Protein AF-A0A954LCL2-F1 (afdb_monomer_lite)

Foldseek 3Di:
DDDDDDPDDDPDPDPPPPDADEAECEEEEEEDEAHEYECYEYEYEYENYEYECYEYEEEYECYEYEVYEYEYEYENYEYECYEYEEEYECYEYECYEYEYYYANYEYEVYHYDDDDHYDHPHDPVVVVVCVVVVDPDDDD

Radius of gyration: 24.36 Å; chains: 1; bounding box: 53×29×107 Å

pLDDT: mean 72.04, std 11.57, range [47.25, 85.62]

Sequence (140 aa):
MKPPPQPQLLPQPSPQVLHPPQAAGAQQLGSQAEPQAAGAQQLGSQAGAQAAGAQQLGSQAGAQAAGAQQDGWQAGAQAAGAQQDGWQAGAQAAGAQQVGSQAGAQAVGAQQLASTGAQQLGSTLQPQLDLWLNRPNRPA

Structure (mmCIF, N/CA/C/O backbone):
data_AF-A0A954LCL2-F1
#
_entry.id   AF-A0A954LCL2-F1
#
loop_
_atom_site.group_PDB
_atom_site.id
_atom_site.type_symbol
_atom_site.label_atom_id
_atom_site.label_alt_id
_atom_site.label_comp_id
_atom_site.label_asym_id
_atom_site.label_entity_id
_atom_site.label_seq_id
_atom_site.pdbx_PDB_ins_code
_atom_site.Cartn_x
_atom_site.Cartn_y
_atom_site.Cartn_z
_atom_site.occupancy
_atom_site.B_iso_or_equiv
_atom_site.auth_seq_id
_atom_site.auth_comp_id
_atom_site.auth_asym_id
_atom_site.auth_atom_id
_atom_site.pdbx_PDB_model_num
ATOM 1 N N . MET A 1 1 ? -8.595 -15.296 67.140 1.00 64.88 1 MET A N 1
ATOM 2 C CA . MET A 1 1 ? -9.151 -14.483 66.036 1.00 64.88 1 MET A CA 1
ATOM 3 C C . MET A 1 1 ? -8.834 -15.184 64.729 1.00 64.88 1 MET A C 1
ATOM 5 O O . MET A 1 1 ? -7.681 -15.529 64.516 1.00 64.88 1 MET A O 1
ATOM 9 N N . LYS A 1 2 ? -9.849 -15.487 63.916 1.00 62.62 2 LYS A N 1
ATOM 10 C CA . LYS A 1 2 ? -9.675 -16.159 62.620 1.00 62.62 2 LYS A CA 1
ATOM 11 C C . LYS A 1 2 ? -9.397 -15.075 61.563 1.00 62.62 2 LYS A C 1
ATOM 13 O O . LYS A 1 2 ? -10.096 -14.061 61.604 1.00 62.62 2 LYS A O 1
ATOM 18 N N . PRO A 1 3 ? -8.388 -15.221 60.687 1.00 71.25 3 PRO A N 1
ATOM 19 C CA . PRO A 1 3 ? -8.083 -14.201 59.688 1.00 71.25 3 PRO A CA 1
ATOM 20 C C . PRO A 1 3 ? -9.257 -14.024 58.710 1.00 71.25 3 PRO A C 1
ATOM 22 O O . PRO A 1 3 ? -9.972 -14.997 58.442 1.00 71.25 3 PRO A O 1
ATOM 25 N N . PRO A 1 4 ? -9.484 -12.798 58.201 1.00 74.56 4 PRO A N 1
ATOM 26 C CA . PRO A 1 4 ? -10.551 -12.533 57.245 1.00 74.56 4 PRO A CA 1
ATOM 27 C C . PRO A 1 4 ? -10.295 -13.278 55.923 1.00 74.56 4 PRO A C 1
ATOM 29 O O . PRO A 1 4 ? -9.137 -13.471 55.541 1.00 74.56 4 PRO A O 1
ATOM 32 N N . PRO A 1 5 ? -11.3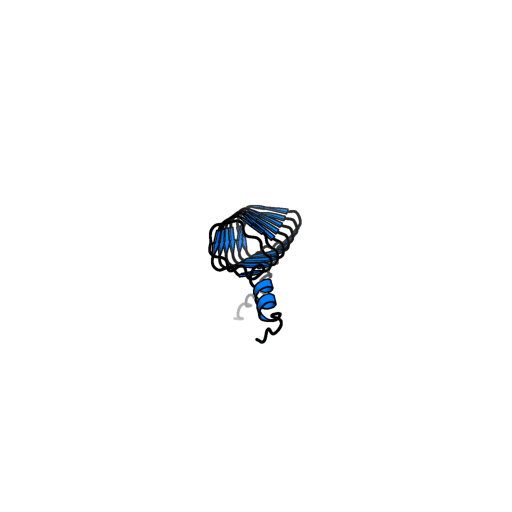56 -13.715 55.221 1.00 72.69 5 PRO A N 1
ATOM 33 C CA . PRO A 1 5 ? -11.218 -14.374 53.930 1.00 72.69 5 PRO A CA 1
ATOM 34 C C . PRO A 1 5 ? -10.572 -13.419 52.921 1.00 72.69 5 PRO A C 1
ATOM 36 O O . PRO A 1 5 ? -10.966 -12.258 52.809 1.00 72.69 5 PRO A O 1
ATOM 39 N N . GLN A 1 6 ? -9.561 -13.906 52.203 1.00 76.62 6 GLN A N 1
ATOM 40 C CA . GLN A 1 6 ? -8.900 -13.133 51.157 1.00 76.62 6 GLN A CA 1
ATOM 41 C C . GLN A 1 6 ? -9.866 -12.910 49.980 1.00 76.62 6 GLN A C 1
ATOM 43 O O . GLN A 1 6 ? -10.595 -13.839 49.616 1.00 76.62 6 GLN A O 1
ATOM 48 N N . PRO A 1 7 ? -9.887 -11.709 49.372 1.00 69.25 7 PRO A N 1
ATOM 49 C CA . PRO A 1 7 ? -10.670 -11.461 48.172 1.00 69.25 7 PRO A CA 1
ATOM 50 C C . PRO A 1 7 ? -10.157 -12.370 47.055 1.00 69.25 7 PRO A C 1
ATOM 52 O O . PRO A 1 7 ? -8.982 -12.328 46.691 1.00 69.25 7 PRO A O 1
ATOM 55 N N . GLN A 1 8 ? -11.039 -13.217 46.529 1.00 68.75 8 GLN A N 1
ATOM 56 C CA . GLN A 1 8 ? -10.738 -14.006 45.343 1.00 68.75 8 GLN A CA 1
ATOM 57 C C . GLN A 1 8 ? -10.552 -13.027 44.184 1.00 68.75 8 GLN A C 1
ATOM 59 O O . GLN A 1 8 ? -11.492 -12.331 43.796 1.00 68.75 8 GLN A O 1
ATOM 64 N N . LEU A 1 9 ? -9.326 -12.936 43.669 1.00 66.69 9 LEU A N 1
ATOM 65 C CA . LEU A 1 9 ? -9.047 -12.240 42.421 1.00 66.69 9 LEU A CA 1
ATOM 66 C C . LEU A 1 9 ? -9.864 -12.939 41.333 1.00 66.69 9 LEU A C 1
ATOM 68 O O . LEU A 1 9 ? -9.565 -14.076 40.965 1.00 66.69 9 LEU A O 1
ATOM 72 N N . LEU A 1 10 ? -10.923 -12.278 40.863 1.00 71.38 10 LEU A N 1
ATOM 73 C CA . LEU A 1 10 ? -11.642 -12.717 39.674 1.00 71.38 10 LEU A CA 1
ATOM 74 C C . LEU A 1 10 ? -10.620 -12.924 38.545 1.00 71.38 10 LEU A C 1
ATOM 76 O O . LEU A 1 10 ? -9.694 -12.112 38.426 1.00 71.38 10 LEU A O 1
ATOM 80 N N . PRO A 1 11 ? -10.758 -13.983 37.727 1.00 68.31 11 PRO A N 1
ATOM 81 C CA . PRO A 1 11 ? -9.909 -14.167 36.562 1.00 68.31 11 PRO A CA 1
ATOM 82 C C . PRO A 1 11 ? -9.941 -12.882 35.736 1.00 68.31 11 PRO A C 1
ATOM 84 O O . PRO A 1 11 ? -11.012 -12.438 35.318 1.00 68.31 11 PRO A O 1
ATOM 87 N N . GLN A 1 12 ? -8.778 -12.259 35.550 1.00 65.81 12 GLN A N 1
ATOM 88 C CA . GLN A 1 12 ? -8.639 -11.137 34.628 1.00 65.81 12 GLN A CA 1
ATOM 89 C C . GLN A 1 12 ? -9.150 -11.623 33.264 1.00 65.81 12 GLN A C 1
ATOM 91 O O . GLN A 1 12 ? -8.712 -12.695 32.826 1.00 65.81 12 GLN A O 1
ATOM 96 N N . PRO A 1 13 ? -10.085 -10.913 32.606 1.00 60.22 13 PRO A N 1
ATOM 97 C CA . PRO A 1 13 ? -10.473 -11.279 31.254 1.00 60.22 13 PRO A CA 1
ATOM 98 C C . PRO A 1 13 ? -9.199 -11.315 30.410 1.00 60.22 13 PRO A C 1
ATOM 100 O O . PRO A 1 13 ? -8.406 -10.372 30.442 1.00 60.22 13 PRO A O 1
ATOM 103 N N . SER A 1 14 ? -8.967 -12.426 29.707 1.00 66.38 14 SER A N 1
ATOM 104 C CA . SER A 1 14 ? -7.857 -12.523 28.761 1.00 66.38 14 SER A CA 1
ATOM 105 C C . SER A 1 14 ? -7.900 -11.305 27.833 1.00 66.38 14 SER A C 1
ATOM 107 O O . SER A 1 14 ? -9.007 -10.895 27.465 1.00 66.38 14 SER A O 1
ATOM 109 N N . PRO A 1 15 ? -6.749 -10.703 27.469 1.00 59.00 15 PRO A N 1
ATOM 110 C CA . PRO A 1 15 ? -6.735 -9.606 26.513 1.00 59.00 15 PRO A CA 1
ATOM 111 C C . PRO A 1 15 ? -7.470 -10.091 25.268 1.00 59.00 15 PRO A C 1
ATOM 113 O O . PRO A 1 15 ? -7.047 -11.045 24.616 1.00 59.00 15 PRO A O 1
ATOM 116 N N . GLN A 1 16 ? -8.635 -9.501 25.012 1.00 55.38 16 GLN A N 1
ATOM 117 C CA . GLN A 1 16 ? -9.393 -9.787 23.811 1.00 55.38 16 GLN A CA 1
ATOM 118 C C . GLN A 1 16 ? -8.472 -9.385 22.668 1.00 55.38 16 GLN A C 1
ATOM 120 O O . GLN A 1 16 ? -8.087 -8.220 22.569 1.00 55.38 16 GLN A O 1
ATOM 125 N N . VAL A 1 17 ? -8.055 -10.360 21.862 1.00 53.34 17 VAL A N 1
ATOM 126 C CA . VAL A 1 17 ? -7.405 -10.081 20.587 1.00 53.34 17 VAL A CA 1
ATOM 127 C C . VAL A 1 17 ? -8.436 -9.279 19.802 1.00 53.34 17 VAL A C 1
ATOM 129 O O . VAL A 1 17 ? -9.440 -9.825 19.350 1.00 53.34 17 VAL A O 1
ATOM 132 N N . LEU A 1 18 ? -8.259 -7.959 19.762 1.00 55.59 18 LEU A N 1
ATOM 133 C CA . LEU A 1 18 ? -9.067 -7.063 18.952 1.00 55.59 18 LEU A CA 1
ATOM 134 C C . LEU A 1 18 ? -8.848 -7.507 17.511 1.00 55.59 18 LEU A C 1
ATOM 136 O O . LEU A 1 18 ? -7.793 -7.259 16.935 1.00 55.59 18 LEU A O 1
ATOM 140 N N . HIS A 1 19 ? -9.811 -8.238 16.953 1.00 55.16 19 HIS A N 1
ATOM 141 C CA . HIS A 1 19 ? -9.788 -8.531 15.532 1.00 55.16 19 HIS A CA 1
ATOM 142 C C . HIS A 1 19 ? -9.832 -7.193 14.786 1.00 55.16 19 HIS A C 1
ATOM 144 O O . HIS A 1 19 ? -10.655 -6.338 15.144 1.00 55.16 19 HIS A O 1
ATOM 150 N N . PRO A 1 20 ? -8.960 -6.983 13.786 1.00 57.06 20 PRO A N 1
ATOM 151 C CA . PRO A 1 20 ? -8.998 -5.761 13.008 1.00 57.06 20 PRO A CA 1
ATOM 152 C C . PRO A 1 20 ? -10.388 -5.613 12.375 1.00 57.06 20 PRO A C 1
ATOM 154 O O . PR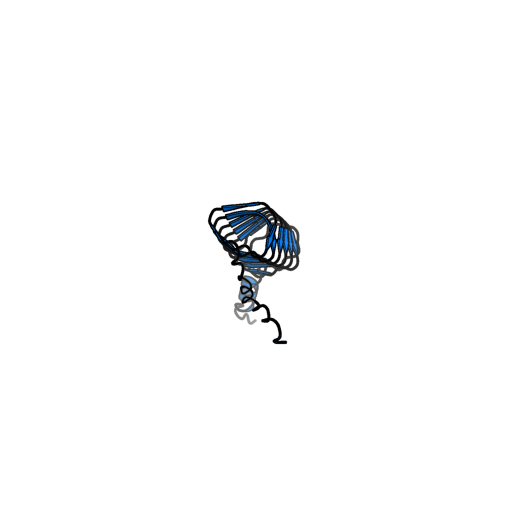O A 1 20 ? -10.978 -6.612 11.947 1.00 57.06 20 PRO A O 1
ATOM 157 N N . PRO A 1 21 ? -10.955 -4.395 12.338 1.00 62.69 21 PRO A N 1
ATOM 158 C CA . PRO A 1 21 ? -12.269 -4.180 11.759 1.00 62.69 21 PRO A CA 1
ATOM 159 C C . PRO A 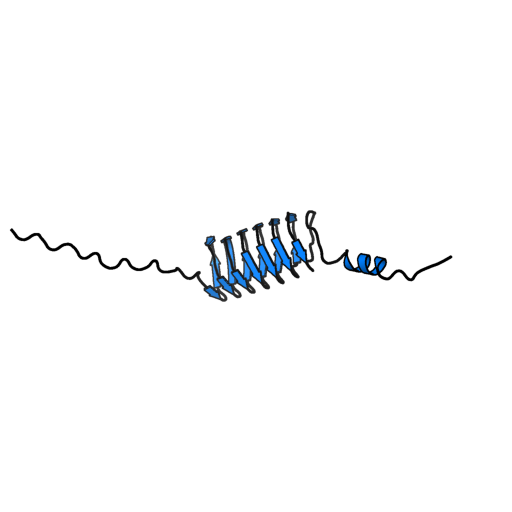1 21 ? -12.230 -4.555 10.274 1.00 62.69 21 PRO A C 1
ATOM 161 O O . PRO A 1 21 ? -11.600 -3.869 9.469 1.00 62.69 21 PRO A O 1
ATOM 164 N N . GLN A 1 22 ? -12.903 -5.651 9.920 1.00 65.06 22 GLN A N 1
ATOM 165 C CA . GLN A 1 22 ? -13.108 -6.044 8.532 1.00 65.06 22 GLN A CA 1
ATOM 166 C C . GLN A 1 22 ? -14.239 -5.219 7.930 1.00 65.06 22 GLN A C 1
ATOM 168 O O . GLN A 1 22 ? -15.390 -5.301 8.360 1.00 65.06 22 GLN A O 1
ATOM 173 N N . ALA A 1 23 ? -13.900 -4.410 6.933 1.00 67.25 23 ALA A N 1
ATOM 174 C CA . ALA A 1 23 ? -14.831 -3.506 6.284 1.00 67.25 23 ALA A CA 1
ATOM 175 C C . ALA A 1 23 ? -14.986 -3.895 4.809 1.00 67.25 23 ALA A C 1
ATOM 177 O O . ALA A 1 23 ? -14.102 -3.645 3.987 1.00 67.25 23 ALA A O 1
ATOM 178 N N . ALA A 1 24 ? -16.110 -4.529 4.470 1.00 71.25 24 ALA A N 1
ATOM 179 C CA . ALA A 1 24 ? -16.472 -4.825 3.088 1.00 71.25 24 ALA A CA 1
ATOM 180 C C . ALA A 1 24 ? -17.463 -3.771 2.576 1.00 71.25 24 ALA A C 1
ATOM 182 O O . ALA A 1 24 ? -18.500 -3.559 3.201 1.00 71.25 24 ALA A O 1
ATOM 183 N N . GLY A 1 25 ? -17.145 -3.086 1.473 1.00 73.12 25 GLY A N 1
ATOM 184 C CA . GLY A 1 25 ? -18.038 -2.077 0.879 1.00 73.12 25 GLY A CA 1
ATOM 185 C C . GLY A 1 25 ? -18.292 -0.830 1.740 1.00 73.12 25 GLY A C 1
ATOM 186 O O . GLY A 1 25 ? -19.240 -0.090 1.485 1.00 73.12 25 GLY A O 1
ATOM 187 N N . ALA A 1 26 ? -17.493 -0.603 2.784 1.00 75.75 26 ALA A N 1
ATOM 188 C CA . ALA A 1 26 ? -17.703 0.491 3.726 1.00 75.75 26 ALA A CA 1
ATOM 189 C C . ALA A 1 26 ? -16.949 1.764 3.320 1.00 75.75 26 ALA A C 1
ATOM 191 O O . ALA A 1 26 ? -15.909 1.702 2.665 1.00 75.75 26 ALA A O 1
ATOM 192 N N . GLN A 1 27 ? -17.441 2.908 3.797 1.00 77.19 27 GLN A N 1
ATOM 193 C CA . GLN A 1 27 ? -16.707 4.171 3.796 1.00 77.19 27 GLN A CA 1
ATOM 194 C C . GLN A 1 27 ? -16.103 4.386 5.185 1.00 77.19 27 GLN A C 1
ATOM 196 O O . GLN A 1 27 ? -16.833 4.385 6.177 1.00 77.19 27 GLN A O 1
ATOM 201 N N . GLN A 1 28 ? -14.784 4.547 5.275 1.00 76.19 28 GLN A N 1
ATOM 202 C CA . GLN A 1 28 ? -14.107 4.836 6.541 1.00 76.19 28 GLN A CA 1
ATOM 203 C C . GLN A 1 28 ? -13.350 6.158 6.464 1.00 76.19 28 GLN A C 1
ATOM 205 O O . GLN A 1 28 ? -12.634 6.427 5.503 1.00 76.19 28 GLN A O 1
ATOM 210 N N . LEU A 1 29 ? -13.508 6.964 7.512 1.00 81.50 29 LEU A N 1
ATOM 211 C CA . LEU A 1 29 ? -12.860 8.259 7.677 1.00 81.50 29 LEU A CA 1
ATOM 212 C C . LEU A 1 29 ? -11.954 8.231 8.907 1.00 81.50 29 LEU A C 1
ATOM 214 O O . LEU A 1 29 ? -12.369 7.778 9.975 1.00 81.50 29 LEU A O 1
ATOM 218 N N . GLY A 1 30 ? -10.744 8.765 8.763 1.00 83.50 30 GLY A N 1
ATOM 219 C CA . GLY A 1 30 ? -9.804 8.967 9.865 1.00 83.50 30 GLY A CA 1
ATOM 220 C C . GLY A 1 30 ? -8.629 7.992 9.872 1.00 83.50 30 GLY A C 1
ATOM 221 O O . GLY A 1 30 ? -8.256 7.432 8.843 1.00 83.50 30 GLY A O 1
ATOM 222 N N . SER A 1 31 ? -8.006 7.844 11.042 1.00 81.50 31 SER A N 1
ATOM 223 C CA . SER A 1 31 ? -6.764 7.085 11.196 1.00 81.50 31 SER A CA 1
ATOM 224 C C . SER A 1 31 ? -7.019 5.671 11.704 1.00 81.50 31 SE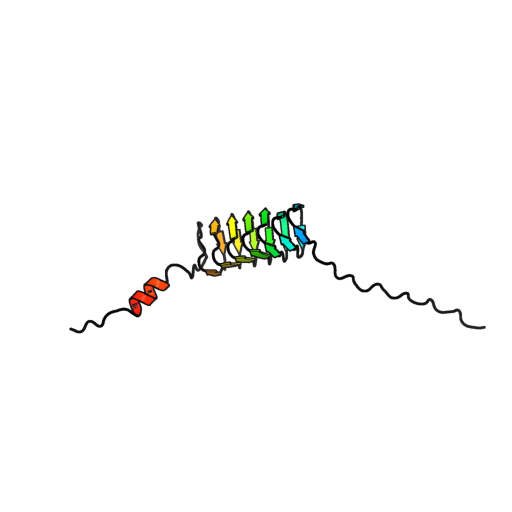R A C 1
ATOM 226 O O . SER A 1 31 ? -7.681 5.509 12.729 1.00 81.50 31 SER A O 1
ATOM 228 N N . GLN A 1 32 ? -6.478 4.655 11.027 1.00 78.81 32 GLN A N 1
ATOM 229 C CA . GLN A 1 32 ? -6.629 3.249 11.428 1.00 78.81 32 GLN A CA 1
ATOM 230 C C . GLN A 1 32 ? -5.287 2.510 11.456 1.00 78.81 32 GLN A C 1
ATOM 232 O O . GLN A 1 32 ? -4.405 2.763 10.636 1.00 78.81 32 GLN A O 1
ATOM 237 N N . ALA A 1 33 ? -5.155 1.575 12.395 1.00 80.50 33 ALA A N 1
ATOM 238 C CA . ALA A 1 33 ? -4.042 0.636 12.466 1.00 80.50 33 ALA A CA 1
ATOM 239 C C . ALA A 1 33 ? -4.549 -0.769 12.122 1.00 80.50 33 ALA A C 1
ATOM 241 O O . ALA A 1 33 ? -5.597 -1.185 12.610 1.00 80.50 33 ALA A O 1
ATOM 242 N N . GLU A 1 34 ? -3.818 -1.447 11.244 1.00 80.75 34 GLU A N 1
ATOM 243 C CA . GLU A 1 34 ? -4.072 -2.801 10.748 1.00 80.75 34 GLU A CA 1
ATOM 244 C C . GLU A 1 34 ? -5.484 -3.055 10.177 1.00 80.75 34 GLU A C 1
ATOM 246 O O . GLU A 1 34 ? -6.036 -4.136 10.377 1.00 80.75 34 GLU A O 1
ATOM 251 N N . PRO A 1 35 ? -6.117 -2.112 9.449 1.00 79.44 35 PRO A N 1
ATOM 252 C CA . PRO A 1 35 ? -7.443 -2.362 8.902 1.00 79.44 35 PRO A CA 1
ATOM 253 C C . PRO A 1 35 ? -7.392 -3.422 7.797 1.00 79.44 35 PRO A C 1
ATOM 255 O O . PRO A 1 35 ? -6.496 -3.421 6.949 1.00 79.44 35 PRO A O 1
ATOM 258 N N . GLN A 1 36 ? -8.410 -4.282 7.767 1.00 81.69 36 GLN A N 1
ATOM 259 C CA . GLN A 1 36 ? -8.656 -5.206 6.663 1.00 81.69 36 GLN A CA 1
ATOM 260 C C . GLN A 1 36 ? -9.890 -4.760 5.890 1.00 81.69 36 GLN A C 1
ATOM 262 O O . GLN A 1 36 ? -10.978 -4.636 6.450 1.00 81.69 36 GLN A O 1
ATOM 267 N N . ALA A 1 37 ? -9.739 -4.523 4.591 1.00 77.31 37 ALA A N 1
ATOM 268 C CA . ALA A 1 37 ? -10.827 -3.994 3.787 1.00 77.31 37 ALA A CA 1
ATOM 269 C C . ALA A 1 37 ? -10.928 -4.644 2.408 1.00 77.31 37 ALA A C 1
ATOM 271 O O . ALA A 1 37 ? -9.928 -4.867 1.726 1.00 77.31 37 ALA A O 1
ATOM 272 N N . ALA A 1 38 ? -12.160 -4.908 1.977 1.00 82.00 38 ALA A N 1
ATOM 273 C CA . ALA A 1 38 ? -12.461 -5.429 0.649 1.00 82.00 38 ALA A CA 1
ATOM 274 C C . ALA A 1 38 ? -13.505 -4.538 -0.031 1.00 82.00 38 ALA A C 1
ATOM 276 O O . ALA A 1 38 ? -14.606 -4.360 0.487 1.00 82.00 38 ALA A O 1
ATOM 277 N N . GLY A 1 39 ? -13.176 -3.941 -1.175 1.00 81.19 39 GLY A N 1
ATOM 278 C CA . GLY A 1 39 ? -14.109 -3.046 -1.870 1.00 81.19 39 GLY A CA 1
ATOM 279 C C . GLY A 1 39 ? -14.501 -1.800 -1.066 1.00 81.19 39 GLY A C 1
ATOM 280 O O . GLY A 1 39 ? -15.585 -1.264 -1.271 1.00 81.19 39 GLY A O 1
ATOM 281 N N . ALA A 1 40 ? -13.682 -1.380 -0.099 1.00 81.00 40 ALA A N 1
ATOM 282 C CA . ALA A 1 40 ? -13.973 -0.226 0.749 1.00 81.00 40 ALA A CA 1
ATOM 283 C C . ALA A 1 40 ? -13.420 1.071 0.153 1.00 81.00 40 ALA A C 1
ATOM 285 O O . ALA A 1 40 ? -12.436 1.057 -0.588 1.00 81.00 40 ALA A O 1
ATOM 286 N N . GLN A 1 41 ? -14.016 2.191 0.549 1.00 80.81 41 GLN A N 1
ATOM 287 C CA . GLN A 1 41 ? -13.487 3.528 0.312 1.00 80.81 41 GLN A CA 1
ATOM 288 C C . GLN A 1 41 ? -12.951 4.079 1.630 1.00 80.81 41 GLN A C 1
ATOM 290 O O . GLN A 1 41 ? -13.666 4.123 2.632 1.00 80.81 41 GLN A O 1
ATOM 295 N N . GLN A 1 42 ? -11.685 4.472 1.663 1.00 79.69 42 GLN A N 1
ATOM 296 C CA . GLN A 1 42 ? -11.039 4.928 2.890 1.00 79.69 42 GLN A CA 1
ATOM 297 C C . GLN A 1 42 ? -10.381 6.280 2.670 1.00 79.69 42 GLN A C 1
ATOM 299 O O . GLN A 1 42 ? -9.695 6.485 1.674 1.00 79.69 42 GLN A O 1
ATOM 304 N N . LEU A 1 43 ? -10.600 7.203 3.603 1.00 84.50 43 LEU A N 1
ATOM 305 C CA . LEU A 1 43 ? -10.071 8.557 3.532 1.00 84.50 43 LEU A CA 1
ATOM 306 C C . LEU A 1 43 ? -9.395 8.912 4.860 1.00 84.50 43 LEU A C 1
ATOM 308 O O . LEU A 1 43 ? -10.051 9.011 5.900 1.00 84.50 43 LEU A O 1
ATOM 312 N N . GLY A 1 44 ? -8.072 9.070 4.831 1.00 85.12 44 GLY A N 1
ATOM 313 C CA . GLY A 1 44 ? -7.266 9.333 6.023 1.00 85.12 44 GLY A CA 1
ATOM 314 C C . GLY A 1 44 ? -5.899 8.652 6.013 1.00 85.12 44 GLY A C 1
ATOM 315 O O . GLY A 1 44 ? -5.279 8.483 4.963 1.00 85.12 44 GLY A O 1
ATOM 316 N N . SER A 1 45 ? -5.414 8.302 7.205 1.00 82.62 45 SER A N 1
ATOM 317 C CA . SER A 1 45 ? -4.065 7.766 7.403 1.00 82.62 45 SER A CA 1
ATOM 318 C C . SER A 1 45 ? -4.102 6.339 7.931 1.00 82.62 45 SER A C 1
ATOM 320 O O . SER A 1 45 ? -4.811 6.060 8.895 1.00 82.62 45 SER A O 1
ATOM 322 N N . GLN A 1 46 ? -3.317 5.431 7.357 1.00 81.19 46 GLN A N 1
ATOM 323 C CA . GLN A 1 46 ? -3.292 4.041 7.809 1.00 81.19 46 GLN A CA 1
ATOM 324 C C . GLN A 1 46 ? -1.894 3.477 7.991 1.00 81.19 46 GLN A C 1
ATOM 326 O O . GLN A 1 46 ? -0.960 3.824 7.271 1.00 81.19 46 GLN A O 1
ATOM 331 N N . ALA A 1 47 ? -1.778 2.564 8.950 1.00 83.25 47 ALA A N 1
ATOM 332 C CA . ALA A 1 47 ? -0.578 1.776 9.182 1.00 83.25 47 ALA A CA 1
ATOM 333 C C . ALA A 1 47 ? -0.923 0.284 9.140 1.00 83.25 47 ALA A C 1
ATOM 335 O O . ALA A 1 47 ? -1.885 -0.124 9.782 1.00 83.25 47 ALA A O 1
ATOM 336 N N . GLY A 1 48 ? -0.160 -0.529 8.406 1.00 81.88 48 GLY A N 1
ATOM 337 C CA . GLY A 1 48 ? -0.326 -1.991 8.397 1.00 81.88 48 GLY A CA 1
ATOM 338 C C . GLY A 1 48 ? -1.587 -2.495 7.685 1.00 81.88 48 GLY A C 1
ATOM 339 O O . GLY A 1 48 ? -2.080 -3.573 7.999 1.00 81.88 48 GLY A O 1
ATOM 340 N N . ALA A 1 49 ? -2.162 -1.709 6.776 1.00 81.88 49 ALA A N 1
ATOM 341 C CA . ALA A 1 49 ? -3.436 -2.038 6.146 1.00 81.88 49 ALA A CA 1
ATOM 342 C C . ALA A 1 49 ? -3.330 -3.200 5.150 1.00 81.88 49 ALA A C 1
ATOM 344 O O . ALA A 1 49 ? -2.370 -3.289 4.384 1.00 81.88 49 ALA A O 1
ATOM 345 N N . GLN A 1 50 ? -4.370 -4.029 5.093 1.00 84.56 50 GLN A N 1
ATOM 346 C CA . GLN A 1 50 ? -4.549 -5.053 4.068 1.00 84.56 50 GLN A CA 1
ATOM 347 C C . GLN A 1 50 ? -5.823 -4.765 3.278 1.00 84.56 50 GLN A C 1
ATOM 349 O O . GLN A 1 50 ? -6.928 -4.792 3.822 1.00 84.56 50 GLN A O 1
ATOM 354 N N . ALA A 1 51 ? -5.674 -4.477 1.988 1.00 79.88 51 ALA A N 1
ATOM 355 C CA . ALA A 1 51 ? -6.775 -4.015 1.157 1.00 79.88 51 ALA A CA 1
ATOM 356 C C . ALA A 1 51 ? -6.875 -4.781 -0.168 1.00 79.88 51 ALA A C 1
ATOM 358 O O . ALA A 1 51 ? -5.896 -4.917 -0.899 1.00 79.88 51 ALA A O 1
ATOM 359 N N . ALA A 1 52 ? -8.081 -5.228 -0.513 1.00 83.69 52 ALA A N 1
ATOM 360 C CA . ALA A 1 52 ? -8.385 -5.840 -1.804 1.00 83.69 52 ALA A CA 1
ATOM 361 C C . ALA A 1 52 ? -9.488 -5.053 -2.518 1.00 83.69 52 ALA A C 1
ATOM 363 O O . ALA A 1 52 ? -10.563 -4.844 -1.958 1.00 83.69 52 ALA A O 1
ATOM 364 N N . GLY A 1 53 ? -9.243 -4.594 -3.746 1.00 82.69 53 GLY A N 1
ATOM 365 C CA . GLY A 1 53 ? -10.241 -3.842 -4.517 1.00 82.69 53 GLY A CA 1
ATOM 366 C C . GLY A 1 53 ? -10.695 -2.536 -3.854 1.00 82.69 53 GLY A C 1
ATOM 367 O O . GLY A 1 53 ? -11.810 -2.090 -4.099 1.00 82.69 53 GLY A O 1
ATOM 368 N N . ALA A 1 54 ? -9.895 -1.967 -2.950 1.00 81.62 54 ALA A N 1
ATOM 369 C CA . ALA A 1 54 ? -10.260 -0.772 -2.197 1.00 81.62 54 ALA A CA 1
ATOM 370 C C . ALA A 1 54 ? -9.816 0.507 -2.915 1.00 81.62 54 ALA A C 1
ATOM 372 O O . ALA A 1 54 ? -8.821 0.507 -3.642 1.00 81.62 54 ALA A O 1
ATOM 373 N N . GLN A 1 55 ? -10.518 1.604 -2.646 1.00 82.38 55 GLN A N 1
ATOM 374 C CA . GLN A 1 55 ? -10.088 2.950 -3.010 1.00 82.38 55 GLN A CA 1
ATOM 375 C C . GLN A 1 55 ? -9.625 3.674 -1.750 1.00 82.38 55 GLN A C 1
ATOM 377 O O . GLN A 1 55 ? -10.354 3.727 -0.758 1.00 82.38 55 GLN A O 1
ATOM 382 N N . GLN A 1 56 ? -8.412 4.212 -1.771 1.00 80.12 56 GLN A N 1
ATOM 383 C CA . GLN A 1 56 ? -7.827 4.903 -0.630 1.00 80.12 56 GLN A CA 1
ATOM 384 C C . GLN A 1 56 ? -7.381 6.308 -1.008 1.00 80.12 56 GLN A C 1
ATOM 386 O O . GLN A 1 56 ? -6.722 6.494 -2.023 1.00 80.12 56 GLN A O 1
ATOM 391 N N . LEU A 1 57 ? -7.700 7.280 -0.160 1.00 84.88 57 LEU A N 1
ATOM 392 C CA . LEU A 1 57 ? -7.254 8.658 -0.292 1.00 84.88 57 LEU A CA 1
ATOM 393 C C . LEU A 1 57 ? -6.516 9.072 0.986 1.00 84.88 57 LEU A C 1
ATOM 395 O O . LEU A 1 57 ? -7.107 9.084 2.069 1.00 84.88 57 LEU A O 1
ATOM 399 N N . GLY A 1 58 ? -5.242 9.440 0.876 1.00 85.56 58 GLY A N 1
ATOM 400 C CA . GLY A 1 58 ? -4.457 9.945 2.000 1.00 85.56 58 GLY A CA 1
ATOM 401 C C . GLY A 1 58 ? -3.093 9.284 2.147 1.00 85.56 58 GLY A C 1
ATOM 402 O O . GLY A 1 58 ? -2.330 9.210 1.190 1.00 85.56 58 GLY A O 1
ATOM 403 N N . SER A 1 59 ? -2.722 8.916 3.375 1.00 83.69 59 SER A N 1
ATOM 404 C CA . SER A 1 59 ? -1.364 8.447 3.686 1.00 83.69 59 SER A CA 1
ATOM 405 C C . SER A 1 59 ? -1.360 7.012 4.195 1.00 83.69 59 SER A C 1
ATOM 407 O O . SER A 1 59 ? -2.087 6.692 5.130 1.00 83.69 59 SER A O 1
ATOM 409 N N . GLN A 1 60 ? -0.504 6.153 3.650 1.00 81.62 60 GLN A N 1
ATOM 410 C CA . GLN A 1 60 ? -0.337 4.788 4.147 1.00 81.62 60 GLN A CA 1
ATOM 411 C C . GLN A 1 60 ? 1.116 4.439 4.457 1.00 81.62 60 GLN A C 1
ATOM 413 O O . GLN A 1 60 ? 2.035 4.806 3.728 1.00 81.62 60 GLN A O 1
ATOM 418 N N . ALA A 1 61 ? 1.307 3.660 5.517 1.00 84.50 61 ALA A N 1
ATOM 419 C CA . ALA A 1 61 ? 2.578 3.046 5.870 1.00 84.50 61 ALA A CA 1
ATOM 420 C C . ALA A 1 61 ? 2.418 1.527 6.032 1.00 84.50 61 ALA A C 1
ATOM 422 O O . ALA A 1 61 ? 1.520 1.071 6.737 1.00 84.50 61 ALA A O 1
ATOM 423 N N . GLY A 1 62 ? 3.295 0.733 5.416 1.00 82.12 62 GLY A N 1
ATOM 424 C CA . GLY A 1 62 ? 3.327 -0.720 5.616 1.00 82.12 62 GLY A CA 1
ATOM 425 C C . GLY A 1 62 ? 2.096 -1.451 5.077 1.00 82.12 62 GLY A C 1
ATOM 426 O O . GLY A 1 62 ? 1.611 -2.371 5.727 1.00 82.12 62 GLY A O 1
ATOM 427 N N . ALA A 1 63 ? 1.538 -1.010 3.950 1.00 81.75 63 ALA A N 1
ATOM 428 C CA . ALA A 1 63 ? 0.292 -1.558 3.423 1.00 81.75 63 ALA A CA 1
ATOM 429 C C . ALA A 1 63 ? 0.517 -2.703 2.426 1.00 81.75 63 ALA A C 1
ATOM 431 O O . ALA A 1 63 ? 1.449 -2.668 1.623 1.00 81.75 63 ALA A O 1
ATOM 432 N N . GLN A 1 64 ? -0.387 -3.682 2.427 1.00 84.25 64 GLN A N 1
ATOM 433 C CA . GLN A 1 64 ? -0.492 -4.717 1.402 1.00 84.25 64 GLN A CA 1
ATOM 434 C C . GLN A 1 64 ? -1.788 -4.519 0.618 1.00 84.25 64 GLN A C 1
ATOM 436 O O . GLN A 1 64 ? -2.881 -4.563 1.184 1.00 84.25 64 GLN A O 1
ATOM 441 N N . ALA A 1 65 ? -1.675 -4.294 -0.688 1.00 80.81 65 ALA A N 1
ATOM 442 C CA . ALA A 1 65 ? -2.808 -3.954 -1.535 1.00 80.81 65 ALA A CA 1
ATOM 443 C C . ALA A 1 65 ? -2.875 -4.825 -2.797 1.00 80.81 65 ALA A C 1
ATOM 445 O O . ALA A 1 65 ? -1.883 -4.985 -3.508 1.00 80.81 65 ALA A O 1
ATOM 446 N N . ALA A 1 66 ? -4.061 -5.340 -3.114 1.00 84.00 66 ALA A N 1
ATOM 447 C CA . ALA A 1 66 ? -4.329 -6.072 -4.350 1.00 84.00 66 ALA A CA 1
ATOM 448 C C . ALA A 1 66 ? -5.496 -5.427 -5.108 1.00 84.00 66 ALA A C 1
ATOM 450 O O . ALA A 1 66 ? -6.582 -5.270 -4.552 1.00 84.00 66 ALA A O 1
ATOM 451 N N . GLY A 1 67 ? -5.288 -5.041 -6.369 1.00 82.44 67 GLY A N 1
ATOM 452 C CA . GLY A 1 67 ? -6.339 -4.427 -7.192 1.00 82.44 67 GLY A CA 1
ATOM 453 C C . GLY A 1 67 ? -6.883 -3.110 -6.629 1.00 82.44 67 GLY A C 1
ATOM 454 O O . GLY A 1 67 ? -8.048 -2.796 -6.842 1.00 82.44 67 GLY A O 1
ATOM 455 N N . ALA A 1 68 ? -6.091 -2.389 -5.835 1.00 81.06 68 ALA A N 1
ATOM 456 C CA . ALA A 1 68 ? -6.528 -1.170 -5.163 1.00 81.06 68 ALA A CA 1
ATOM 457 C C . ALA A 1 68 ? -6.184 0.081 -5.980 1.00 81.06 68 ALA A C 1
ATOM 459 O O . ALA A 1 68 ? -5.181 0.102 -6.695 1.00 81.06 68 ALA A O 1
ATOM 460 N N . GLN A 1 69 ? -6.977 1.137 -5.812 1.00 82.75 69 GLN A N 1
ATOM 461 C CA . GLN A 1 69 ? -6.630 2.486 -6.259 1.00 82.75 69 GLN A CA 1
ATOM 462 C C . GLN A 1 69 ? -6.245 3.328 -5.054 1.00 82.75 69 GLN A C 1
ATOM 464 O O . GLN A 1 69 ? -6.962 3.320 -4.051 1.00 82.75 69 GLN A O 1
ATOM 469 N N . GLN A 1 70 ? -5.122 4.031 -5.132 1.00 80.50 70 GLN A N 1
ATOM 470 C CA . GLN A 1 70 ? -4.651 4.862 -4.035 1.00 80.50 70 GLN A CA 1
ATOM 471 C C . GLN A 1 70 ? -4.186 6.232 -4.505 1.00 80.50 70 GLN A C 1
ATOM 473 O O . GLN A 1 70 ? -3.297 6.313 -5.344 1.00 80.50 70 GLN A O 1
ATOM 478 N N . ASP A 1 71 ? -4.690 7.279 -3.861 1.00 85.62 71 ASP A N 1
ATOM 479 C CA . ASP A 1 71 ? -4.264 8.648 -4.114 1.00 85.62 71 ASP A CA 1
ATOM 480 C C . ASP A 1 71 ? -3.619 9.225 -2.850 1.00 85.62 71 ASP A C 1
ATOM 482 O O . ASP A 1 71 ? -4.251 9.301 -1.791 1.00 85.62 71 ASP A O 1
ATOM 486 N N . GLY A 1 72 ? -2.363 9.661 -2.948 1.00 85.38 72 GLY A N 1
ATOM 487 C CA . GLY A 1 72 ? -1.651 10.336 -1.863 1.00 85.38 72 GLY A CA 1
ATOM 488 C C . GLY A 1 72 ? -0.240 9.811 -1.601 1.00 85.38 72 GLY A C 1
ATOM 489 O O . GLY A 1 72 ? 0.565 9.684 -2.522 1.00 85.38 72 GLY A O 1
ATOM 490 N N . TRP A 1 73 ? 0.108 9.612 -0.327 1.00 83.12 73 TRP A N 1
ATOM 491 C CA . TRP A 1 73 ? 1.471 9.278 0.106 1.00 83.12 73 TRP A CA 1
ATOM 492 C C . TRP A 1 73 ? 1.561 7.841 0.614 1.00 83.12 73 TRP A C 1
ATOM 494 O O . TRP A 1 73 ? 0.782 7.431 1.471 1.00 83.12 73 TRP A O 1
ATOM 504 N N . GLN A 1 74 ? 2.550 7.084 0.152 1.00 81.06 74 GLN A N 1
ATOM 505 C CA . GLN A 1 74 ? 2.787 5.718 0.603 1.00 81.06 74 GLN A CA 1
ATOM 506 C C . GLN A 1 74 ? 4.228 5.480 1.037 1.00 81.06 74 GLN A C 1
ATOM 508 O O . GLN A 1 74 ? 5.172 5.846 0.342 1.00 81.06 74 GLN A O 1
ATOM 513 N N . ALA A 1 75 ? 4.394 4.758 2.141 1.00 83.81 75 ALA A N 1
ATOM 514 C CA . ALA A 1 75 ? 5.677 4.253 2.607 1.00 83.81 75 ALA A CA 1
ATOM 515 C C . ALA A 1 75 ? 5.619 2.737 2.832 1.00 83.81 75 ALA A C 1
ATOM 517 O O . ALA A 1 75 ? 4.715 2.246 3.503 1.00 83.81 75 ALA A O 1
ATOM 518 N N . GLY A 1 76 ? 6.601 1.984 2.335 1.00 82.00 76 GLY A N 1
ATOM 519 C CA . GLY A 1 76 ? 6.755 0.568 2.688 1.00 82.00 76 GLY A CA 1
ATOM 520 C C . GLY A 1 76 ? 5.615 -0.327 2.197 1.00 82.00 76 GLY A C 1
ATOM 521 O O . GLY A 1 76 ? 5.171 -1.197 2.940 1.00 82.00 76 GLY A O 1
ATOM 522 N N . ALA A 1 77 ? 5.082 -0.078 0.999 1.00 79.69 77 ALA A N 1
ATOM 523 C CA . ALA A 1 77 ? 3.907 -0.786 0.499 1.00 79.69 77 ALA A CA 1
ATOM 524 C C . ALA A 1 77 ? 4.262 -1.982 -0.395 1.00 79.69 77 ALA A C 1
ATOM 526 O O . ALA A 1 77 ? 5.208 -1.930 -1.180 1.00 79.69 77 ALA A O 1
ATOM 527 N N . GLN A 1 78 ? 3.454 -3.037 -0.323 1.00 83.12 78 GLN A N 1
ATOM 528 C CA . GLN A 1 78 ? 3.450 -4.145 -1.275 1.00 83.12 78 GLN A CA 1
ATOM 529 C C . GLN A 1 78 ? 2.152 -4.107 -2.079 1.00 83.12 78 GLN A C 1
ATOM 531 O O . GLN A 1 78 ? 1.066 -4.219 -1.511 1.00 83.12 78 GLN A O 1
ATOM 536 N N . ALA A 1 79 ? 2.251 -3.939 -3.395 1.00 78.94 79 ALA A N 1
ATOM 537 C CA . ALA A 1 79 ? 1.090 -3.748 -4.255 1.00 78.94 79 ALA A CA 1
ATOM 538 C C . ALA A 1 79 ? 1.088 -4.702 -5.456 1.00 78.94 79 ALA A C 1
ATOM 540 O O . ALA A 1 79 ? 2.085 -4.829 -6.166 1.00 78.94 79 ALA A O 1
ATOM 541 N N . ALA A 1 80 ? -0.052 -5.337 -5.726 1.00 82.12 80 ALA A N 1
ATOM 542 C CA . ALA A 1 80 ? -0.268 -6.163 -6.912 1.00 82.12 80 ALA A CA 1
ATOM 543 C C . ALA A 1 80 ? -1.470 -5.648 -7.711 1.00 82.12 80 ALA A C 1
ATOM 545 O O . ALA A 1 80 ? -2.570 -5.534 -7.171 1.00 82.12 80 ALA A O 1
ATOM 546 N N . GLY A 1 81 ? -1.272 -5.330 -8.993 1.00 81.56 81 GLY A N 1
ATOM 547 C CA . GLY A 1 81 ? -2.348 -4.841 -9.865 1.00 81.56 81 GLY A CA 1
ATOM 548 C C . GLY A 1 81 ? -2.994 -3.541 -9.378 1.00 81.56 81 GLY A C 1
ATOM 549 O O . GLY A 1 81 ? -4.195 -3.362 -9.547 1.00 81.56 81 GLY A O 1
ATOM 550 N N . ALA A 1 82 ? -2.235 -2.682 -8.694 1.00 79.06 82 ALA A N 1
ATOM 551 C CA . ALA A 1 82 ? -2.753 -1.454 -8.097 1.00 79.06 82 ALA A CA 1
ATOM 552 C C . ALA A 1 82 ? -2.509 -0.236 -8.996 1.00 79.06 82 ALA A C 1
ATOM 554 O O . ALA A 1 82 ? -1.506 -0.177 -9.710 1.00 79.06 82 ALA A O 1
ATOM 555 N N . GLN A 1 83 ? -3.392 0.753 -8.903 1.00 81.12 83 GLN A N 1
ATOM 556 C CA . GLN A 1 83 ? -3.182 2.086 -9.460 1.00 81.12 83 GLN A CA 1
ATOM 557 C C . GLN A 1 83 ? -2.851 3.055 -8.329 1.00 81.12 83 GLN A C 1
ATOM 559 O O . GLN A 1 83 ? -3.522 3.040 -7.297 1.00 81.12 83 GLN A O 1
ATOM 564 N N . GLN A 1 84 ? -1.812 3.865 -8.504 1.00 78.06 84 GLN A N 1
ATOM 565 C CA . GLN A 1 84 ? -1.383 4.825 -7.497 1.00 78.06 84 GLN A CA 1
ATOM 566 C C . GLN A 1 84 ? -1.096 6.195 -8.090 1.00 78.06 84 GLN A C 1
ATOM 568 O O . GLN A 1 84 ? -0.244 6.308 -8.968 1.00 78.06 84 GLN A O 1
ATOM 573 N N . ASP A 1 85 ? -1.718 7.223 -7.527 1.00 83.81 85 ASP A N 1
ATOM 574 C CA . ASP A 1 85 ? -1.480 8.614 -7.883 1.00 83.81 85 ASP A CA 1
ATOM 575 C C . ASP A 1 85 ? -0.878 9.357 -6.680 1.00 83.81 85 ASP A C 1
ATOM 577 O O . ASP A 1 85 ? -1.519 9.560 -5.651 1.00 83.81 85 ASP A O 1
ATOM 581 N N . GLY A 1 86 ? 0.383 9.779 -6.781 1.00 84.00 86 GLY A N 1
ATOM 582 C CA . GLY A 1 86 ? 1.058 10.560 -5.746 1.00 84.00 86 GLY A CA 1
ATOM 583 C C . GLY A 1 86 ? 2.503 10.144 -5.494 1.00 84.00 86 GLY A C 1
ATOM 584 O O . GLY A 1 86 ? 3.278 9.940 -6.427 1.00 84.00 86 GLY A O 1
ATOM 585 N N . TRP A 1 87 ? 2.898 10.110 -4.223 1.00 80.44 87 TRP A N 1
ATOM 586 C CA . TRP A 1 87 ? 4.280 9.875 -3.804 1.00 80.44 87 TRP A CA 1
ATOM 587 C C . TRP A 1 87 ? 4.418 8.529 -3.114 1.00 80.44 87 TRP A C 1
ATOM 589 O O . TRP A 1 87 ? 3.669 8.222 -2.189 1.00 80.44 87 TRP A O 1
ATOM 599 N N . GLN A 1 88 ? 5.433 7.762 -3.499 1.00 77.25 88 GLN A N 1
ATOM 600 C CA . GLN A 1 88 ? 5.692 6.462 -2.896 1.00 77.25 88 GLN A CA 1
ATOM 601 C C . GLN A 1 88 ? 7.170 6.272 -2.537 1.00 77.25 88 GLN A C 1
ATOM 603 O O . GLN A 1 88 ? 8.069 6.561 -3.326 1.00 77.25 88 GLN A O 1
ATOM 608 N N . ALA A 1 89 ? 7.421 5.746 -1.340 1.00 81.69 89 ALA A N 1
ATOM 609 C CA . ALA A 1 89 ? 8.747 5.433 -0.826 1.00 81.69 89 ALA A CA 1
ATOM 610 C C . ALA A 1 89 ? 8.842 3.964 -0.385 1.00 81.69 89 ALA A C 1
ATOM 612 O O . ALA A 1 89 ? 7.999 3.479 0.367 1.00 81.69 89 ALA A O 1
ATOM 613 N N . GLY A 1 90 ? 9.894 3.256 -0.804 1.00 79.50 90 GLY A N 1
ATOM 614 C CA . GLY A 1 90 ? 10.214 1.921 -0.285 1.00 79.50 90 GLY A CA 1
ATOM 615 C C . GLY A 1 90 ? 9.189 0.843 -0.640 1.00 79.50 90 GLY A C 1
ATOM 616 O O . GLY A 1 90 ? 8.838 0.040 0.219 1.00 79.50 90 GLY A O 1
ATOM 617 N N . ALA A 1 91 ? 8.663 0.848 -1.864 1.00 75.62 91 ALA A N 1
ATOM 618 C CA . ALA A 1 91 ? 7.583 -0.051 -2.256 1.00 75.62 91 ALA A CA 1
ATOM 619 C C . ALA A 1 91 ? 8.022 -1.208 -3.154 1.00 75.62 91 ALA A C 1
ATOM 621 O O . ALA A 1 91 ? 8.969 -1.097 -3.932 1.00 75.62 91 ALA A O 1
ATOM 622 N N . GLN A 1 92 ? 7.280 -2.308 -3.075 1.00 79.44 92 GLN A N 1
ATOM 623 C CA . GLN A 1 92 ? 7.384 -3.446 -3.978 1.00 79.44 92 GLN A CA 1
ATOM 624 C C . GLN A 1 92 ? 6.081 -3.579 -4.759 1.00 79.44 92 GLN A C 1
ATOM 626 O O . GLN A 1 92 ? 5.022 -3.792 -4.171 1.00 79.44 92 GLN A O 1
ATOM 631 N N . ALA A 1 93 ? 6.148 -3.449 -6.082 1.00 75.00 93 ALA A N 1
ATOM 632 C CA . ALA A 1 93 ? 4.961 -3.435 -6.927 1.00 75.00 93 ALA A CA 1
ATOM 633 C C . ALA A 1 93 ? 5.049 -4.440 -8.083 1.00 75.00 93 ALA A C 1
ATOM 635 O O . ALA A 1 93 ? 6.059 -4.511 -8.785 1.00 75.00 93 ALA A O 1
ATOM 636 N N . ALA A 1 94 ? 3.970 -5.184 -8.318 1.00 79.06 94 ALA A N 1
ATOM 637 C CA . ALA A 1 94 ? 3.826 -6.094 -9.451 1.00 79.06 94 ALA A CA 1
ATOM 638 C C . ALA A 1 94 ? 2.598 -5.713 -10.287 1.00 79.06 94 ALA A C 1
ATOM 640 O O . ALA A 1 94 ? 1.485 -5.655 -9.766 1.00 79.06 94 ALA A O 1
ATOM 641 N N . GLY A 1 95 ? 2.790 -5.444 -11.582 1.00 79.25 95 GLY A N 1
ATOM 642 C CA . GLY A 1 95 ? 1.691 -5.085 -12.489 1.00 79.25 95 GLY A CA 1
ATOM 643 C C . GLY A 1 95 ? 0.938 -3.813 -12.084 1.00 79.25 95 GLY A C 1
ATOM 644 O O . GLY A 1 95 ? -0.257 -3.710 -12.337 1.00 79.25 95 GLY A O 1
ATOM 645 N N . ALA A 1 96 ? 1.604 -2.885 -11.394 1.00 74.56 96 ALA A N 1
ATOM 646 C CA . ALA A 1 96 ? 0.997 -1.648 -10.913 1.00 74.56 96 ALA A CA 1
ATOM 647 C C . ALA A 1 96 ? 1.184 -0.493 -11.906 1.00 74.56 96 ALA A C 1
ATOM 649 O O . ALA A 1 96 ? 2.169 -0.446 -12.645 1.00 74.56 96 ALA A O 1
ATOM 650 N N . GLN A 1 97 ? 0.270 0.470 -11.891 1.00 76.75 97 GLN A N 1
ATOM 651 C CA . GLN A 1 97 ? 0.439 1.739 -12.593 1.00 76.75 97 GLN A CA 1
ATOM 652 C C . GLN A 1 97 ? 0.618 2.848 -11.563 1.00 76.75 97 GLN A C 1
ATOM 654 O O . GLN A 1 97 ? -0.184 2.960 -10.641 1.00 76.75 97 GLN A O 1
ATOM 659 N N . GLN A 1 98 ? 1.668 3.650 -11.714 1.00 73.44 98 GLN A N 1
ATOM 660 C CA . GLN A 1 98 ? 1.934 4.779 -10.834 1.00 73.44 98 GLN A CA 1
ATOM 661 C C . GLN A 1 98 ? 2.038 6.085 -11.625 1.00 73.44 98 GLN A C 1
ATOM 663 O O . GLN A 1 98 ? 2.791 6.185 -12.599 1.00 73.44 98 GLN A O 1
ATOM 668 N N . VAL A 1 99 ? 1.330 7.106 -11.157 1.00 79.12 99 VAL A N 1
ATOM 669 C CA . VAL A 1 99 ? 1.484 8.499 -11.570 1.00 79.12 99 VAL A CA 1
ATOM 670 C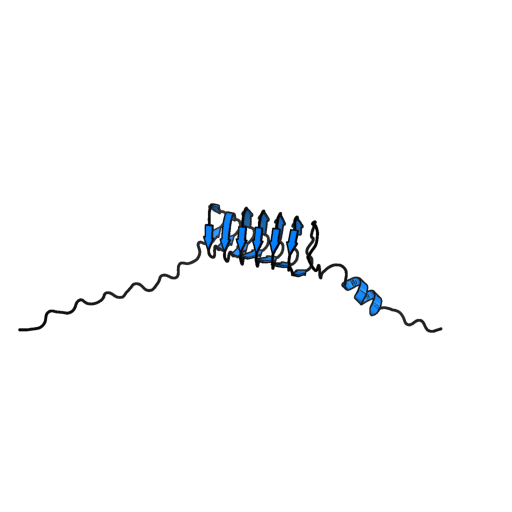 C . VAL A 1 99 ? 2.023 9.288 -10.378 1.00 79.12 99 VAL A C 1
ATOM 672 O O . VAL A 1 99 ? 1.514 9.192 -9.270 1.00 79.12 99 VAL A O 1
ATOM 675 N N . GLY A 1 100 ? 3.071 10.079 -10.588 1.00 79.31 100 GLY A N 1
ATOM 676 C CA . GLY A 1 100 ? 3.777 10.790 -9.515 1.00 79.31 100 GLY A CA 1
ATOM 677 C C . GLY A 1 100 ? 5.038 10.076 -9.011 1.00 79.31 100 GLY A C 1
ATOM 678 O O . GLY A 1 100 ? 5.461 9.052 -9.536 1.00 79.31 100 GLY A O 1
ATOM 679 N N . SER A 1 101 ? 5.723 10.680 -8.049 1.00 77.69 101 SER A N 1
ATOM 680 C CA . SER A 1 101 ? 7.126 10.380 -7.753 1.00 77.69 101 SER A CA 1
ATOM 681 C C . SER A 1 101 ? 7.339 9.099 -6.941 1.00 77.69 101 SER A C 1
ATOM 683 O O . SER A 1 101 ? 6.579 8.789 -6.022 1.00 77.69 101 SER A O 1
ATOM 685 N N . GLN A 1 102 ? 8.448 8.401 -7.205 1.00 72.69 102 GLN A N 1
ATOM 686 C CA . GLN A 1 102 ? 8.811 7.176 -6.493 1.00 72.69 102 GLN A CA 1
ATOM 687 C C . GLN A 1 102 ? 10.276 7.173 -6.044 1.00 72.69 102 GLN A C 1
ATOM 689 O O . GLN A 1 102 ? 11.174 7.488 -6.824 1.00 72.69 102 GLN A O 1
ATOM 694 N N . ALA A 1 103 ? 10.529 6.755 -4.802 1.00 78.31 103 ALA A N 1
ATOM 695 C CA . ALA A 1 103 ? 11.870 6.594 -4.248 1.00 78.31 103 ALA A CA 1
ATOM 696 C C . ALA A 1 103 ? 12.077 5.193 -3.652 1.00 78.31 103 ALA A C 1
ATOM 698 O O . ALA A 1 103 ? 11.262 4.709 -2.868 1.00 78.31 103 ALA A O 1
ATOM 699 N N . GLY A 1 104 ? 13.200 4.546 -3.985 1.00 74.62 104 GLY A N 1
ATOM 700 C CA . GLY A 1 104 ? 13.626 3.297 -3.338 1.00 74.62 104 GLY A CA 1
ATOM 701 C C . GLY A 1 104 ? 12.687 2.110 -3.566 1.00 74.62 104 GLY A C 1
ATOM 702 O O . GLY A 1 104 ? 12.520 1.287 -2.672 1.00 74.62 104 GLY A O 1
ATOM 703 N N . ALA A 1 105 ? 12.050 2.038 -4.732 1.00 70.25 105 ALA A N 1
ATOM 704 C CA . ALA A 1 105 ? 11.065 1.011 -5.030 1.00 70.25 105 ALA A CA 1
ATOM 705 C C . ALA A 1 105 ? 11.561 -0.032 -6.034 1.00 70.25 105 ALA A C 1
ATOM 707 O O . ALA A 1 105 ? 12.376 0.249 -6.917 1.00 70.25 105 ALA A O 1
ATOM 708 N N . GLN A 1 106 ? 11.012 -1.235 -5.901 1.00 73.38 106 GLN A N 1
ATOM 709 C CA . GLN A 1 106 ? 11.232 -2.366 -6.789 1.00 73.38 106 GLN A CA 1
ATOM 710 C C . GLN A 1 106 ? 9.925 -2.667 -7.513 1.00 73.38 106 GLN A C 1
ATOM 712 O O . GLN A 1 106 ? 8.924 -3.003 -6.882 1.00 73.38 106 GLN A O 1
ATOM 717 N N . ALA A 1 107 ? 9.925 -2.549 -8.839 1.00 69.75 107 ALA A N 1
ATOM 718 C CA . ALA A 1 107 ? 8.711 -2.725 -9.619 1.00 69.75 107 ALA A CA 1
ATOM 719 C C . ALA A 1 107 ? 8.924 -3.695 -10.788 1.00 69.75 107 ALA A C 1
ATOM 721 O O . ALA A 1 107 ? 9.865 -3.546 -11.573 1.00 69.75 107 ALA A O 1
ATOM 722 N N . VAL A 1 108 ? 8.031 -4.679 -10.910 1.00 72.69 108 VAL A N 1
ATOM 723 C CA . VAL A 1 108 ? 8.022 -5.680 -11.986 1.00 72.69 108 VAL A CA 1
ATOM 724 C C . VAL A 1 108 ? 6.741 -5.527 -12.795 1.00 72.69 108 VAL A C 1
ATOM 726 O O . VAL A 1 108 ? 5.641 -5.552 -12.245 1.00 72.69 108 VAL A O 1
ATOM 729 N N . GLY A 1 109 ? 6.875 -5.340 -14.110 1.00 70.44 109 GLY A N 1
ATOM 730 C CA . GLY A 1 109 ? 5.728 -5.136 -15.004 1.00 70.44 109 GLY A CA 1
ATOM 731 C C . GLY A 1 109 ? 4.899 -3.888 -14.678 1.00 70.44 109 GLY A C 1
ATOM 732 O O . GLY A 1 109 ? 3.736 -3.817 -15.061 1.00 70.44 109 GLY A O 1
ATOM 733 N N . ALA A 1 110 ? 5.471 -2.933 -13.941 1.00 66.00 110 ALA A N 1
ATOM 734 C CA . ALA A 1 110 ? 4.797 -1.704 -13.560 1.00 66.00 110 ALA A CA 1
ATOM 735 C C . ALA A 1 110 ? 5.044 -0.591 -14.582 1.00 66.00 110 ALA A C 1
ATOM 737 O O . ALA A 1 110 ? 6.146 -0.465 -15.122 1.00 66.00 110 ALA A O 1
ATOM 738 N N . GLN A 1 111 ? 4.035 0.245 -14.802 1.00 68.88 111 GLN A N 1
ATOM 739 C CA . GLN A 1 111 ? 4.148 1.451 -15.618 1.00 68.88 111 GLN A CA 1
ATOM 740 C C . GLN A 1 111 ? 4.250 2.662 -14.697 1.00 68.88 111 GLN A C 1
ATOM 742 O O . GLN A 1 111 ? 3.436 2.805 -13.790 1.00 68.88 111 GLN A O 1
ATOM 747 N N . GLN A 1 112 ? 5.237 3.531 -14.923 1.00 67.88 112 GLN A N 1
ATOM 748 C CA . GLN A 1 112 ? 5.391 4.763 -14.149 1.00 67.88 112 GLN A CA 1
ATOM 749 C C . GLN A 1 112 ? 5.451 5.985 -15.051 1.00 67.88 112 GLN A C 1
ATOM 751 O O . GLN A 1 112 ? 6.228 6.016 -16.004 1.00 67.88 112 GLN A O 1
ATOM 756 N N . LEU A 1 113 ? 4.637 6.984 -14.725 1.00 68.31 113 LEU A N 1
ATOM 757 C CA . LEU A 1 113 ? 4.438 8.218 -15.486 1.00 68.31 113 LEU A CA 1
ATOM 758 C C . LEU A 1 113 ? 4.961 9.443 -14.710 1.00 68.31 113 LEU A C 1
ATOM 760 O O . LEU A 1 113 ? 4.255 10.437 -14.562 1.00 68.31 113 LEU A O 1
ATOM 764 N N . ALA A 1 114 ? 6.191 9.380 -14.177 1.00 61.41 114 ALA A N 1
ATOM 765 C CA . ALA A 1 114 ? 6.756 10.469 -13.371 1.00 61.41 114 ALA A CA 1
ATOM 766 C C . ALA A 1 114 ? 8.288 10.564 -13.332 1.00 61.41 114 ALA A C 1
ATOM 768 O O . ALA A 1 114 ? 9.023 9.672 -13.755 1.00 61.41 114 ALA A O 1
ATOM 769 N N . SER A 1 115 ? 8.752 11.679 -12.766 1.00 49.38 115 SER A N 1
ATOM 770 C CA . SER A 1 115 ? 10.144 12.115 -12.713 1.00 49.38 115 SER A CA 1
ATOM 771 C C . SER A 1 115 ? 10.973 11.390 -11.636 1.00 49.38 115 SER A C 1
ATOM 773 O O . SER A 1 115 ? 11.102 11.867 -10.513 1.00 49.38 115 SER A O 1
ATOM 775 N N . THR A 1 116 ? 11.658 10.322 -12.063 1.00 52.31 116 THR A N 1
ATOM 776 C CA . THR A 1 116 ? 12.945 9.764 -11.559 1.00 52.31 116 THR A CA 1
ATOM 777 C C . THR A 1 116 ? 13.018 9.045 -10.199 1.00 52.31 116 THR A C 1
ATOM 779 O O . THR A 1 116 ? 12.646 9.584 -9.167 1.00 52.31 116 THR A O 1
ATOM 782 N N . GLY A 1 117 ? 13.672 7.866 -10.206 1.00 52.41 117 GLY A N 1
ATOM 783 C CA . GLY A 1 117 ? 14.191 7.158 -9.019 1.00 52.41 117 GLY A CA 1
ATOM 784 C C . GLY A 1 117 ? 13.944 5.643 -8.983 1.00 52.41 117 GLY A C 1
ATOM 785 O O . GLY A 1 117 ? 14.564 4.935 -8.190 1.00 52.41 117 GLY A O 1
ATOM 786 N N . ALA A 1 118 ? 13.058 5.131 -9.834 1.00 52.19 118 ALA A N 1
ATOM 787 C CA . ALA A 1 118 ? 12.650 3.733 -9.807 1.00 52.19 118 ALA A CA 1
ATOM 788 C C . ALA A 1 118 ? 13.460 2.858 -10.771 1.00 52.19 118 ALA A C 1
ATOM 790 O O . ALA A 1 118 ? 13.550 3.143 -11.966 1.00 52.19 118 ALA A O 1
ATOM 791 N N . GLN A 1 119 ? 14.004 1.750 -10.269 1.00 54.84 119 GLN A N 1
ATOM 792 C CA . GLN A 1 119 ? 14.590 0.710 -11.112 1.00 54.84 119 GLN A CA 1
ATOM 793 C C . GLN A 1 119 ? 13.449 -0.149 -11.678 1.00 54.84 119 GLN A C 1
ATOM 795 O O . GLN A 1 119 ? 12.989 -1.095 -11.040 1.00 54.84 119 GLN A O 1
ATOM 800 N N . GLN A 1 120 ? 12.945 0.205 -12.864 1.00 55.03 120 GLN A N 1
ATOM 801 C CA . GLN A 1 120 ? 11.989 -0.632 -13.594 1.00 55.03 120 GLN A CA 1
ATOM 802 C C . GLN A 1 120 ? 12.712 -1.888 -14.102 1.00 55.03 120 GLN A C 1
ATOM 804 O O . GLN A 1 120 ? 13.424 -1.843 -15.102 1.00 55.03 120 GLN A O 1
ATOM 809 N N . LEU A 1 121 ? 12.533 -3.024 -13.425 1.00 54.75 121 LEU A N 1
ATOM 810 C CA . LEU A 1 121 ? 13.202 -4.287 -13.775 1.00 54.75 121 LEU A CA 1
ATOM 811 C C . LEU A 1 121 ? 12.480 -5.082 -14.883 1.00 54.75 121 LEU A C 1
ATOM 813 O O . LEU A 1 121 ? 12.878 -6.198 -15.199 1.00 54.75 121 LEU A O 1
ATOM 817 N N . GLY A 1 122 ? 11.419 -4.531 -15.482 1.00 52.34 122 GLY A N 1
ATOM 818 C CA . GLY A 1 122 ? 10.484 -5.306 -16.307 1.00 52.34 122 GLY A CA 1
ATOM 819 C C . GLY A 1 122 ? 10.594 -5.174 -17.827 1.00 52.34 122 GLY A C 1
ATOM 820 O O . GLY A 1 122 ? 10.175 -6.096 -18.515 1.00 52.34 122 GLY A O 1
ATOM 821 N N . SER A 1 123 ? 11.127 -4.075 -18.373 1.00 47.78 123 SER A N 1
ATOM 822 C CA . SER A 1 123 ? 10.824 -3.731 -19.782 1.00 47.78 123 SER A CA 1
ATOM 823 C C . SER A 1 123 ? 12.038 -3.517 -20.689 1.00 47.78 123 SER A C 1
ATOM 825 O O . SER A 1 123 ? 11.876 -3.431 -21.902 1.00 47.78 123 SER A O 1
ATOM 827 N N . THR A 1 124 ? 13.255 -3.428 -20.144 1.00 49.03 124 THR A N 1
ATOM 828 C CA . THR A 1 124 ? 14.456 -3.064 -20.929 1.00 49.03 124 THR A CA 1
ATOM 829 C C . THR A 1 124 ? 15.579 -4.102 -20.900 1.00 49.03 124 THR A C 1
ATOM 831 O O . THR A 1 124 ? 16.445 -4.066 -21.772 1.00 49.03 124 THR A O 1
ATOM 834 N N . LEU A 1 125 ? 15.561 -5.066 -19.970 1.00 47.81 125 LEU A N 1
ATOM 835 C CA . LEU A 1 125 ? 16.641 -6.057 -19.825 1.00 47.81 125 LEU A CA 1
ATOM 836 C C . LEU A 1 125 ? 16.399 -7.378 -20.571 1.00 47.81 125 LEU A C 1
ATOM 838 O O . LEU A 1 125 ? 17.360 -8.058 -20.922 1.00 47.81 125 LEU A O 1
ATOM 842 N N . GLN A 1 126 ? 15.148 -7.738 -20.865 1.00 48.31 126 GLN A N 1
ATOM 843 C CA . GLN A 1 126 ? 14.846 -8.978 -21.590 1.00 48.31 126 GLN A CA 1
ATOM 844 C C . GLN A 1 126 ? 15.271 -8.953 -23.069 1.00 48.31 126 GLN A C 1
ATOM 846 O O . GLN A 1 126 ? 15.974 -9.880 -23.468 1.00 48.31 126 GLN A O 1
ATOM 851 N N . PRO A 1 127 ? 14.995 -7.906 -23.880 1.00 54.06 127 PRO A N 1
ATOM 852 C CA . PRO A 1 127 ? 15.481 -7.904 -25.260 1.00 54.06 127 PRO A CA 1
ATOM 853 C C . PRO A 1 127 ? 17.012 -7.793 -25.346 1.00 54.06 127 PRO A C 1
ATOM 855 O O . PRO A 1 127 ? 17.603 -8.255 -26.318 1.00 54.06 127 PRO A O 1
ATOM 858 N N . GLN A 1 128 ? 17.680 -7.214 -24.337 1.00 53.19 128 GLN A N 1
ATOM 859 C CA . GLN A 1 128 ? 19.145 -7.124 -24.312 1.00 53.19 128 GLN A CA 1
ATOM 860 C C . GLN A 1 128 ? 19.822 -8.461 -23.998 1.00 53.19 128 GLN A C 1
ATOM 862 O O . GLN A 1 128 ? 20.846 -8.763 -24.609 1.00 53.19 128 GLN A O 1
ATOM 867 N N . LEU A 1 129 ? 19.259 -9.269 -23.094 1.00 55.12 129 LEU A N 1
ATOM 868 C CA . LEU A 1 129 ? 19.763 -10.619 -22.826 1.00 55.12 129 LEU A CA 1
ATOM 869 C C . LEU A 1 129 ? 19.516 -11.558 -24.014 1.00 55.12 129 LEU A C 1
ATOM 871 O O . LEU A 1 129 ? 20.422 -12.309 -24.372 1.00 55.12 129 LEU A O 1
ATOM 875 N N . ASP A 1 130 ? 18.365 -11.448 -24.687 1.00 57.00 130 ASP A N 1
ATOM 876 C CA . ASP A 1 130 ? 18.095 -12.191 -25.927 1.00 57.00 130 ASP A CA 1
ATOM 877 C C . ASP A 1 130 ? 19.079 -11.805 -27.046 1.00 57.00 130 ASP A C 1
ATOM 879 O O . ASP A 1 130 ? 19.665 -12.667 -27.692 1.00 57.00 130 ASP A O 1
ATOM 883 N N . LEU A 1 131 ? 19.381 -10.515 -27.225 1.00 58.94 131 LEU A N 1
ATOM 884 C CA . LEU A 1 131 ? 20.374 -10.056 -28.210 1.00 58.94 131 LEU A CA 1
ATOM 885 C C . LEU A 1 131 ? 21.816 -10.493 -27.901 1.00 58.94 131 LEU A C 1
ATOM 887 O O . LEU A 1 131 ? 22.663 -10.465 -28.800 1.00 58.94 131 LEU A O 1
ATOM 891 N N . TRP A 1 132 ? 22.119 -10.856 -26.653 1.00 57.44 132 TRP A N 1
ATOM 892 C CA . TRP A 1 132 ? 23.443 -11.330 -26.246 1.00 57.44 132 TRP A CA 1
ATOM 893 C C . TRP A 1 132 ? 23.565 -12.855 -26.331 1.00 57.44 132 TRP A C 1
ATOM 895 O O . TRP A 1 132 ? 24.596 -13.350 -26.781 1.00 57.44 132 TRP A O 1
ATOM 905 N N . LEU A 1 133 ? 22.512 -13.599 -25.971 1.00 61.00 133 LEU A N 1
ATOM 906 C CA . LEU A 1 133 ? 22.483 -15.065 -26.067 1.00 61.00 133 LEU A CA 1
ATOM 907 C C . LEU A 1 133 ? 22.208 -15.579 -27.488 1.00 61.00 133 LEU A C 1
ATOM 909 O O . LEU A 1 133 ? 22.653 -16.670 -27.831 1.00 61.00 133 LEU A O 1
ATOM 913 N N . ASN A 1 134 ? 21.504 -14.809 -28.320 1.00 55.31 134 ASN A N 1
ATOM 914 C CA . ASN A 1 134 ? 21.031 -15.231 -29.642 1.00 55.31 134 ASN A CA 1
ATOM 915 C C . ASN A 1 134 ? 21.836 -14.586 -30.789 1.00 55.31 134 ASN A C 1
ATOM 917 O O . ASN A 1 134 ? 21.318 -14.383 -31.887 1.00 55.31 134 ASN A O 1
ATOM 921 N N . ARG A 1 135 ? 23.113 -14.229 -30.559 1.00 57.06 135 ARG A N 1
ATOM 922 C CA . ARG A 1 135 ? 24.012 -13.845 -31.661 1.00 57.06 135 ARG A CA 1
ATOM 923 C C . ARG A 1 135 ? 24.385 -15.101 -32.455 1.00 57.06 135 ARG A C 1
ATOM 925 O O . ARG A 1 135 ? 25.097 -15.951 -31.919 1.00 57.06 135 ARG A O 1
ATO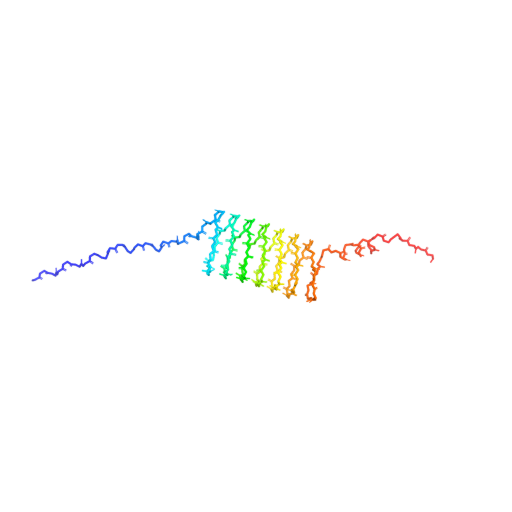M 932 N N . PRO A 1 136 ? 23.995 -15.221 -33.737 1.00 56.03 136 PRO A N 1
ATOM 933 C CA . PRO A 1 136 ? 24.526 -16.268 -34.582 1.00 56.03 136 PRO A CA 1
ATOM 934 C C . PRO A 1 136 ? 25.991 -15.936 -34.849 1.00 56.03 136 PRO A C 1
ATOM 936 O O . PRO A 1 136 ? 26.315 -14.905 -35.439 1.00 56.03 136 PRO A O 1
ATOM 939 N N . ASN A 1 137 ? 26.855 -16.815 -34.354 1.00 58.09 137 ASN A N 1
ATOM 940 C CA . ASN A 1 137 ? 28.245 -17.002 -34.739 1.00 58.09 137 ASN A CA 1
ATOM 941 C C . ASN A 1 137 ? 28.523 -16.451 -36.157 1.00 58.09 137 ASN A C 1
ATOM 943 O O . ASN A 1 137 ? 28.077 -17.038 -37.143 1.00 58.09 137 ASN A O 1
ATOM 947 N N . ARG A 1 138 ? 29.225 -15.315 -36.276 1.00 47.69 138 ARG A N 1
ATOM 948 C CA . ARG A 1 138 ? 29.791 -14.881 -37.560 1.00 47.69 138 ARG A CA 1
ATOM 949 C C . ARG A 1 138 ? 31.306 -15.039 -37.506 1.00 47.69 138 ARG A C 1
ATOM 951 O O . ARG A 1 138 ? 31.963 -14.182 -36.917 1.00 47.69 138 ARG A O 1
ATOM 958 N N . PRO A 1 139 ? 31.851 -16.104 -38.114 1.00 48.03 139 PRO A N 1
ATOM 959 C CA . PRO A 1 139 ? 33.245 -16.124 -38.500 1.00 48.03 139 PRO A CA 1
ATOM 960 C C . PRO A 1 139 ? 33.426 -15.256 -39.753 1.00 48.03 139 PRO A C 1
ATOM 962 O O . PRO A 1 139 ? 32.573 -15.254 -40.647 1.00 48.03 139 PRO A O 1
ATOM 965 N N . ALA A 1 140 ? 34.547 -14.551 -39.816 1.00 47.25 140 ALA A N 1
ATOM 966 C CA . ALA A 1 140 ? 35.288 -14.319 -41.047 1.00 47.25 140 ALA A CA 1
ATOM 967 C C . ALA A 1 140 ? 36.772 -14.404 -40.693 1.00 47.25 140 ALA A C 1
ATOM 969 O O . ALA A 1 140 ? 37.155 -13.749 -39.696 1.00 47.25 140 ALA A O 1
#

Secondary structure (DSSP, 8-state):
-PPPPPP--PPPPP-------EEES-EEES-EES-EEES-EEEEEEES-EEES-EEEEEEES-EEES-EEEEEEES-EEES-EEEEEEES-EEES-EEES-EES-EEES-EE-SSS--EE-SSSSHHHHHHHHT------